Protein AF-A0A9D7ABB3-F1 (afdb_monomer_lite)

Radius of gyration: 16.24 Å; chains: 1; bounding box: 35×27×46 Å

Sequence (81 aa):
RQRTLVRRAGLPDALPNTTFVRLWTAMQHDKKVAQGRVFCVLPERIGKVVIQPLEREACRQWLAQQRRRGNPVRSRSRPRT

pLDDT: mean 85.19, std 14.85, range [45.12, 96.0]

Structure (mmCIF, N/CA/C/O backbone):
data_AF-A0A9D7ABB3-F1
#
_entry.id   AF-A0A9D7ABB3-F1
#
loop_
_atom_site.group_PDB
_atom_site.id
_atom_site.type_symbol
_atom_site.label_atom_id
_atom_site.label_alt_id
_atom_site.label_comp_id
_atom_site.label_asym_id
_atom_site.label_entity_id
_atom_site.label_seq_id
_atom_site.pdbx_PDB_ins_code
_atom_site.Cartn_x
_atom_site.Cartn_y
_atom_site.Cartn_z
_atom_site.occupancy
_atom_site.B_iso_or_equiv
_atom_site.auth_seq_id
_atom_site.auth_comp_id
_atom_site.auth_asym_id
_atom_site.auth_atom_id
_atom_site.pdbx_PDB_model_num
ATOM 1 N N . ARG A 1 1 ? 2.593 -15.376 -10.502 1.00 84.75 1 ARG A N 1
ATOM 2 C CA . ARG A 1 1 ? 1.406 -15.437 -11.394 1.00 84.75 1 ARG A CA 1
ATOM 3 C C . ARG A 1 1 ? 0.890 -14.052 -11.801 1.00 84.75 1 ARG A C 1
ATOM 5 O O . ARG A 1 1 ? 1.008 -13.737 -12.973 1.00 84.75 1 ARG A O 1
ATOM 12 N N . GLN A 1 2 ? 0.380 -13.210 -10.886 1.00 88.50 2 GLN A N 1
ATOM 13 C CA . GLN A 1 2 ? -0.178 -11.881 -11.233 1.00 88.50 2 GLN A CA 1
ATOM 14 C C . GLN A 1 2 ? 0.815 -10.982 -11.994 1.00 88.50 2 GLN A C 1
ATOM 16 O O . GLN A 1 2 ? 0.490 -10.501 -13.070 1.00 88.50 2 GLN A O 1
ATOM 21 N N . ARG A 1 3 ? 2.061 -10.853 -11.511 1.00 89.50 3 ARG A N 1
ATOM 22 C CA . ARG A 1 3 ? 3.121 -10.078 -12.195 1.00 89.50 3 ARG A CA 1
ATOM 23 C C . ARG A 1 3 ? 3.361 -10.529 -13.639 1.00 89.50 3 ARG A C 1
ATOM 25 O O . ARG A 1 3 ? 3.517 -9.707 -14.529 1.00 89.50 3 ARG A O 1
ATOM 32 N N . THR A 1 4 ? 3.350 -11.840 -13.882 1.00 91.69 4 THR A N 1
ATOM 33 C CA . THR A 1 4 ? 3.504 -12.415 -15.225 1.00 91.69 4 THR A CA 1
ATOM 34 C C . THR A 1 4 ? 2.361 -12.001 -16.149 1.00 91.69 4 THR A C 1
ATOM 36 O O . THR A 1 4 ? 2.615 -11.684 -17.303 1.00 91.69 4 THR A O 1
ATOM 39 N N . LEU A 1 5 ? 1.121 -11.978 -15.648 1.00 92.19 5 LEU A N 1
ATOM 40 C CA . LEU A 1 5 ? -0.040 -11.532 -16.423 1.00 92.19 5 LEU A CA 1
ATOM 41 C C . LEU A 1 5 ? 0.048 -10.037 -16.749 1.00 92.19 5 LEU A C 1
ATOM 43 O O . LEU A 1 5 ? -0.115 -9.670 -17.906 1.00 92.19 5 LEU A O 1
ATOM 47 N N . VAL A 1 6 ? 0.397 -9.203 -15.762 1.00 93.00 6 VAL A N 1
ATOM 48 C CA . VAL A 1 6 ? 0.601 -7.753 -15.947 1.00 93.00 6 VAL A CA 1
ATOM 49 C C . VAL A 1 6 ? 1.661 -7.487 -17.023 1.00 93.00 6 VAL A C 1
ATOM 51 O O . VAL A 1 6 ? 1.404 -6.746 -17.967 1.00 93.00 6 VAL A O 1
ATOM 54 N N . ARG A 1 7 ? 2.811 -8.176 -16.961 1.00 94.25 7 ARG A N 1
ATOM 55 C CA . ARG A 1 7 ? 3.871 -8.048 -17.975 1.00 94.25 7 ARG A CA 1
ATOM 56 C C . ARG A 1 7 ? 3.436 -8.509 -19.363 1.00 94.25 7 ARG A C 1
ATOM 58 O O . ARG A 1 7 ? 3.773 -7.857 -20.343 1.00 94.25 7 ARG A O 1
ATOM 65 N N . ARG A 1 8 ? 2.707 -9.627 -19.464 1.00 95.44 8 ARG A N 1
ATOM 66 C CA . ARG A 1 8 ? 2.202 -10.139 -20.752 1.00 95.44 8 ARG A CA 1
ATOM 67 C C . ARG A 1 8 ? 1.198 -9.187 -21.401 1.00 95.44 8 ARG A C 1
ATOM 69 O O . ARG A 1 8 ? 1.141 -9.135 -22.619 1.00 95.44 8 ARG A O 1
ATOM 76 N N . ALA A 1 9 ? 0.468 -8.415 -20.600 1.00 95.75 9 ALA A N 1
ATOM 77 C CA . ALA A 1 9 ? -0.397 -7.341 -21.079 1.00 95.75 9 ALA A CA 1
ATOM 78 C C . ALA A 1 9 ? 0.370 -6.056 -21.467 1.00 95.75 9 ALA A C 1
ATOM 80 O O . ALA A 1 9 ? -0.254 -5.052 -21.790 1.00 95.75 9 ALA A O 1
ATOM 81 N N . GLY A 1 10 ? 1.708 -6.052 -21.405 1.00 94.69 10 GLY A N 1
ATOM 82 C CA . GLY A 1 10 ? 2.534 -4.880 -21.710 1.00 94.69 10 GLY A CA 1
ATOM 83 C C . GLY A 1 10 ? 2.544 -3.808 -20.614 1.00 94.69 10 GLY A C 1
ATOM 84 O O . GLY A 1 10 ? 3.029 -2.705 -20.851 1.00 94.69 10 GLY A O 1
ATOM 85 N N . LEU A 1 11 ? 2.030 -4.112 -19.417 1.00 94.44 11 LEU A N 1
ATOM 86 C CA . LEU A 1 11 ? 1.919 -3.159 -18.312 1.00 94.44 11 LEU A CA 1
ATOM 87 C C . LEU A 1 11 ? 3.117 -3.242 -17.347 1.00 94.44 11 LEU A C 1
ATOM 89 O O . LEU A 1 11 ? 3.699 -4.318 -17.161 1.00 94.44 11 LEU A O 1
ATOM 93 N N . PRO A 1 12 ? 3.480 -2.127 -16.683 1.00 90.81 12 PRO A N 1
ATOM 94 C CA . PRO A 1 12 ? 4.522 -2.127 -15.662 1.00 90.81 12 PRO A CA 1
ATOM 95 C C . PRO A 1 12 ? 4.064 -2.864 -14.392 1.00 90.81 12 PRO A C 1
ATOM 97 O O . PRO A 1 12 ? 2.983 -2.613 -13.867 1.00 90.81 12 PRO A O 1
ATOM 100 N N . ASP A 1 13 ? 4.911 -3.751 -13.857 1.00 90.38 13 ASP A N 1
ATOM 101 C CA . ASP A 1 13 ? 4.665 -4.497 -12.607 1.00 90.38 13 ASP A CA 1
ATOM 102 C C . ASP A 1 13 ? 5.608 -4.095 -11.452 1.00 90.38 13 ASP A C 1
ATOM 104 O O . ASP A 1 13 ? 5.676 -4.763 -10.410 1.00 90.38 13 ASP A O 1
ATOM 108 N N . ALA A 1 14 ? 6.376 -3.026 -11.657 1.00 89.31 14 ALA A N 1
ATOM 109 C CA . ALA A 1 14 ? 7.264 -2.429 -10.672 1.00 89.31 14 ALA A CA 1
ATOM 110 C C . ALA A 1 14 ? 6.704 -1.083 -10.206 1.00 89.31 14 ALA A C 1
ATOM 112 O O . ALA A 1 14 ? 6.084 -0.349 -10.975 1.00 89.31 14 ALA A O 1
ATOM 113 N N . LEU A 1 15 ? 6.944 -0.761 -8.937 1.00 87.06 15 LEU A N 1
ATOM 114 C CA . LEU A 1 15 ? 6.602 0.551 -8.403 1.00 87.06 15 LEU A CA 1
ATOM 115 C C . LEU A 1 15 ? 7.535 1.624 -8.983 1.00 87.06 15 LEU A C 1
ATOM 117 O O . LEU A 1 15 ? 8.722 1.349 -9.180 1.00 87.06 15 LEU A O 1
ATOM 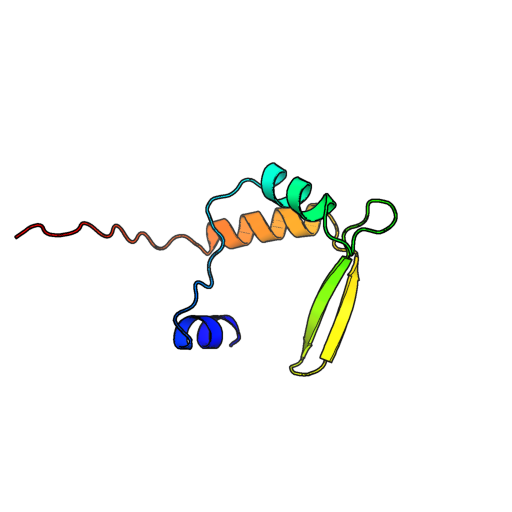121 N N . PRO A 1 16 ? 7.041 2.856 -9.192 1.00 88.25 16 PRO A N 1
ATOM 122 C CA . PRO A 1 16 ? 7.902 3.987 -9.508 1.00 88.25 16 PRO A CA 1
ATOM 123 C C . PRO A 1 16 ? 8.833 4.308 -8.331 1.00 88.25 16 PRO A C 1
ATOM 125 O O . PRO A 1 16 ? 8.568 3.947 -7.179 1.00 88.25 16 PRO A O 1
ATOM 128 N N . ASN A 1 17 ? 9.916 5.039 -8.602 1.00 88.62 17 ASN A N 1
ATOM 129 C CA . ASN A 1 17 ? 10.802 5.516 -7.547 1.00 88.62 17 ASN A CA 1
ATOM 130 C C . ASN A 1 17 ? 10.081 6.574 -6.688 1.00 88.62 17 ASN A C 1
ATOM 132 O O . ASN A 1 17 ? 9.994 7.743 -7.054 1.00 88.62 17 ASN A O 1
ATOM 136 N N . THR A 1 18 ? 9.533 6.150 -5.548 1.00 91.38 18 THR A N 1
ATOM 137 C CA . THR A 1 18 ? 8.829 7.011 -4.588 1.00 91.38 18 THR A CA 1
ATOM 138 C C . THR A 1 18 ? 9.263 6.698 -3.164 1.00 91.38 18 THR A C 1
ATOM 140 O O . THR A 1 18 ? 9.663 5.568 -2.871 1.00 91.38 18 THR A O 1
ATOM 143 N N . THR A 1 19 ? 9.208 7.684 -2.267 1.00 94.12 19 THR A N 1
ATOM 144 C CA . THR A 1 19 ? 9.499 7.501 -0.838 1.00 94.12 19 THR A CA 1
ATOM 145 C C . THR A 1 19 ? 8.281 6.951 -0.101 1.00 94.12 19 THR A C 1
ATOM 147 O O . THR A 1 19 ? 7.143 7.148 -0.526 1.00 94.12 19 THR A O 1
ATOM 150 N N . PHE A 1 20 ? 8.508 6.288 1.038 1.00 95.19 20 PHE A N 1
ATOM 151 C CA . PHE A 1 20 ? 7.408 5.806 1.877 1.00 95.19 20 PHE A CA 1
ATOM 152 C C . PHE A 1 20 ? 6.480 6.943 2.313 1.00 95.19 20 PHE A C 1
ATOM 154 O O . PHE A 1 20 ? 5.270 6.789 2.252 1.00 95.19 20 PHE A O 1
ATOM 161 N N . VAL A 1 21 ? 7.045 8.094 2.692 1.00 95.62 21 VAL A N 1
ATOM 162 C CA . VAL A 1 21 ? 6.271 9.274 3.102 1.00 95.62 21 VAL A CA 1
ATOM 163 C C . VAL A 1 21 ? 5.334 9.724 1.982 1.00 95.62 21 VAL A C 1
ATOM 165 O O . VAL A 1 21 ? 4.139 9.839 2.215 1.00 95.62 21 VAL A O 1
ATOM 168 N N . ARG A 1 22 ? 5.840 9.891 0.750 1.00 94.69 22 ARG A N 1
ATOM 169 C CA . ARG A 1 22 ? 5.005 10.298 -0.394 1.00 94.69 22 ARG A CA 1
ATOM 170 C C . ARG A 1 22 ? 3.912 9.278 -0.700 1.00 94.69 22 ARG A C 1
ATOM 172 O O . ARG A 1 22 ? 2.779 9.674 -0.943 1.00 94.69 22 ARG A O 1
ATOM 179 N N . LEU A 1 23 ? 4.245 7.986 -0.675 1.00 94.12 23 LEU A N 1
ATOM 180 C CA . LEU A 1 23 ? 3.270 6.917 -0.890 1.00 94.12 23 LEU A CA 1
ATOM 181 C C . LEU A 1 23 ? 2.175 6.938 0.186 1.00 94.12 23 LEU A C 1
ATOM 183 O O . LEU A 1 23 ? 0.996 6.961 -0.145 1.00 94.12 23 LEU A O 1
ATOM 187 N N . TRP A 1 24 ? 2.563 6.961 1.461 1.00 94.56 24 TRP A N 1
ATOM 188 C CA . TRP A 1 24 ? 1.633 6.908 2.585 1.00 94.56 24 TRP A CA 1
ATOM 189 C C . TRP A 1 24 ? 0.724 8.136 2.634 1.00 94.56 24 TRP A C 1
ATOM 191 O O . TRP A 1 24 ? -0.485 7.994 2.781 1.00 94.56 24 TRP A O 1
ATOM 201 N N . THR A 1 25 ? 1.280 9.335 2.444 1.00 93.44 25 THR A N 1
ATOM 202 C CA . THR A 1 25 ? 0.487 10.568 2.366 1.00 93.44 25 THR A CA 1
ATOM 203 C C . THR A 1 25 ? -0.517 10.505 1.220 1.00 93.44 25 THR A C 1
ATOM 205 O O . THR A 1 25 ? -1.671 10.852 1.421 1.00 93.44 25 THR A O 1
ATOM 208 N N . ALA A 1 26 ? -0.132 10.003 0.042 1.00 92.38 26 ALA A N 1
ATOM 209 C CA . ALA A 1 26 ? -1.079 9.835 -1.059 1.00 92.38 26 ALA A CA 1
ATOM 210 C C . ALA A 1 26 ? -2.203 8.839 -0.713 1.00 92.38 26 ALA A C 1
ATOM 212 O O . ALA A 1 26 ? -3.366 9.106 -1.001 1.00 92.38 26 ALA A O 1
ATOM 213 N N . MET A 1 27 ? -1.878 7.726 -0.046 1.00 93.12 27 MET A N 1
ATOM 214 C CA . MET A 1 27 ? -2.863 6.726 0.389 1.00 93.12 27 MET A CA 1
ATOM 215 C C . MET A 1 27 ? -3.860 7.271 1.422 1.00 93.12 27 MET A C 1
ATOM 217 O O . MET A 1 27 ? -5.001 6.823 1.440 1.00 93.12 27 MET A O 1
ATOM 221 N N . GLN A 1 28 ? -3.471 8.260 2.236 1.00 91.31 28 GLN A N 1
ATOM 222 C CA . GLN A 1 28 ? -4.363 8.923 3.202 1.00 91.31 28 GLN A CA 1
ATOM 223 C C . GLN A 1 28 ? -5.516 9.696 2.537 1.00 91.31 28 GLN A C 1
ATOM 225 O O . GLN A 1 28 ? -6.489 10.024 3.209 1.00 91.31 28 GLN A O 1
ATOM 230 N N . HIS A 1 29 ? -5.420 9.981 1.237 1.00 89.69 29 HIS A N 1
ATOM 231 C CA . HIS A 1 29 ? -6.476 10.635 0.463 1.00 89.69 29 HIS A CA 1
ATOM 232 C C . HIS A 1 29 ? -7.380 9.643 -0.289 1.00 89.69 29 HIS A C 1
ATOM 234 O O . HIS A 1 29 ? -8.283 10.069 -1.011 1.00 89.69 29 HIS A O 1
ATOM 240 N N . ASP A 1 30 ? -7.151 8.331 -0.161 1.00 91.06 30 ASP A N 1
ATOM 241 C CA . ASP A 1 30 ? -8.024 7.327 -0.769 1.00 91.06 30 ASP A CA 1
ATOM 242 C C . ASP A 1 30 ? -9.415 7.342 -0.113 1.00 91.06 30 ASP A C 1
ATOM 244 O O . ASP A 1 30 ? -9.559 7.526 1.096 1.00 91.06 30 ASP A O 1
ATOM 248 N N . LYS A 1 31 ? -10.467 7.099 -0.904 1.00 85.69 31 LYS A N 1
ATOM 249 C CA . LYS A 1 31 ? -11.853 7.058 -0.401 1.00 85.69 31 LYS A CA 1
ATOM 250 C C . LYS A 1 31 ? -12.091 5.927 0.611 1.00 85.69 31 LYS A C 1
ATOM 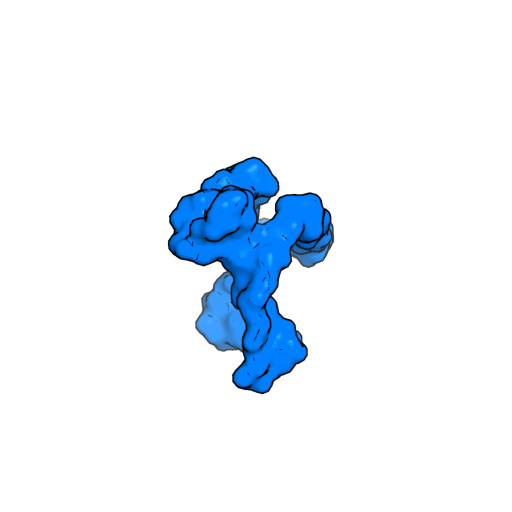252 O O . LYS A 1 31 ? -13.081 5.963 1.331 1.00 85.69 31 LYS A O 1
ATOM 257 N N . LYS A 1 32 ? -11.211 4.919 0.658 1.00 81.50 32 LYS A N 1
ATOM 258 C CA . LYS A 1 32 ? -11.217 3.804 1.619 1.00 81.50 32 LYS A CA 1
ATOM 259 C C . LYS A 1 32 ? -10.399 4.107 2.872 1.00 81.50 32 LYS A C 1
ATOM 261 O O . LYS A 1 32 ? -9.992 3.186 3.576 1.00 81.50 32 LYS A O 1
ATOM 266 N N . VAL A 1 33 ? -10.144 5.377 3.164 1.00 83.38 33 VAL A N 1
ATOM 267 C CA . VAL A 1 33 ? -9.653 5.797 4.473 1.00 83.38 33 VAL A CA 1
ATOM 268 C C . VAL A 1 33 ? -10.846 6.051 5.383 1.00 83.38 33 VAL A C 1
ATOM 270 O O . VAL A 1 33 ? -11.682 6.906 5.104 1.00 83.38 33 VAL A O 1
ATOM 273 N N . ALA A 1 34 ? -10.915 5.320 6.492 1.00 76.56 34 ALA A N 1
ATOM 274 C CA . ALA A 1 34 ? -11.911 5.537 7.535 1.00 76.56 34 ALA A CA 1
ATOM 275 C C . ALA A 1 34 ? -11.198 5.712 8.875 1.00 76.56 34 ALA A C 1
ATOM 277 O O . ALA A 1 34 ? -10.341 4.905 9.235 1.00 76.56 34 ALA A O 1
ATOM 278 N N . GLN A 1 35 ? -11.519 6.793 9.595 1.00 79.88 35 GLN A N 1
ATOM 279 C CA . GLN A 1 35 ? -10.912 7.127 10.895 1.00 79.88 35 GLN A CA 1
ATOM 280 C C . GLN A 1 35 ? -9.367 7.150 10.869 1.00 79.88 35 GLN A C 1
ATOM 282 O O . GLN A 1 35 ? -8.708 6.710 11.808 1.00 79.88 35 GLN A O 1
ATOM 287 N N . GLY A 1 36 ? -8.771 7.618 9.766 1.00 80.56 36 GLY A N 1
ATOM 288 C CA . GLY A 1 36 ? -7.311 7.674 9.604 1.00 80.56 36 GLY A CA 1
ATOM 289 C C . GLY A 1 36 ? -6.632 6.317 9.382 1.00 80.56 36 GLY A C 1
ATOM 290 O O . GLY A 1 36 ? -5.405 6.246 9.381 1.00 80.56 36 GLY A O 1
ATOM 291 N N . ARG A 1 37 ? -7.404 5.242 9.180 1.00 87.62 37 ARG A N 1
ATOM 292 C CA . ARG A 1 37 ? -6.897 3.924 8.787 1.00 87.62 37 ARG A CA 1
ATOM 293 C C . ARG A 1 37 ? -7.094 3.725 7.295 1.00 87.62 37 ARG A C 1
ATOM 295 O O . ARG A 1 37 ? -8.197 3.911 6.784 1.00 87.62 37 ARG A O 1
ATOM 302 N N . VAL A 1 38 ? -6.034 3.314 6.607 1.00 91.50 38 VAL A N 1
ATOM 303 C CA . VAL A 1 38 ? -6.097 2.953 5.189 1.00 91.50 38 VAL A CA 1
ATOM 304 C C . VAL A 1 38 ? -6.640 1.534 5.070 1.00 91.50 38 VAL A C 1
ATOM 306 O O . VAL A 1 38 ? -6.070 0.619 5.657 1.00 91.50 38 VAL A O 1
ATOM 309 N N . PHE A 1 39 ? -7.701 1.322 4.293 1.00 92.75 39 PHE A N 1
ATOM 310 C CA . PHE A 1 39 ? -8.193 -0.020 3.980 1.00 92.75 39 PHE A CA 1
ATOM 311 C C . PHE A 1 39 ? -7.751 -0.457 2.587 1.00 92.75 39 PHE A C 1
ATOM 313 O O . PHE A 1 39 ? -7.754 0.316 1.631 1.00 92.75 39 PHE A O 1
ATOM 320 N N . CYS A 1 40 ? -7.384 -1.729 2.464 1.00 92.81 40 CYS A N 1
ATOM 321 C CA . CYS A 1 40 ? -6.911 -2.324 1.222 1.00 92.81 40 CYS A CA 1
ATOM 322 C C . CYS A 1 40 ? -7.756 -3.533 0.832 1.00 92.81 40 CYS A C 1
ATOM 324 O O . CYS A 1 40 ? -8.267 -4.261 1.680 1.00 92.81 40 CYS A O 1
ATOM 326 N N . VAL A 1 41 ? -7.877 -3.751 -0.478 1.00 92.62 41 VAL A N 1
ATOM 327 C CA . VAL A 1 41 ? -8.460 -4.974 -1.038 1.00 92.62 41 VAL A CA 1
ATOM 328 C C . VAL A 1 41 ? -7.334 -5.986 -1.183 1.00 92.62 41 VAL A C 1
ATOM 330 O O . VAL A 1 41 ? -6.417 -5.781 -1.979 1.00 92.62 41 VAL A O 1
ATOM 333 N N . LEU A 1 42 ? -7.392 -7.064 -0.410 1.00 92.31 42 LEU A N 1
ATOM 334 C CA . LEU A 1 42 ? -6.375 -8.106 -0.399 1.00 92.31 42 LEU A CA 1
ATOM 335 C C . LEU A 1 42 ? -6.933 -9.374 -1.059 1.00 92.31 42 LEU A C 1
ATOM 337 O O . LEU A 1 42 ? -8.021 -9.829 -0.695 1.00 92.31 42 LEU A O 1
ATOM 341 N N . PRO A 1 43 ? -6.231 -9.952 -2.049 1.00 92.31 43 PRO A N 1
ATOM 342 C CA . PRO A 1 43 ? -6.655 -11.202 -2.658 1.00 92.31 43 PRO A CA 1
ATOM 343 C C . PRO A 1 43 ? -6.342 -12.377 -1.730 1.00 92.31 43 PRO A C 1
ATOM 345 O O . PRO A 1 43 ? -5.185 -12.600 -1.383 1.00 92.31 43 PRO A O 1
ATOM 348 N N . GLU A 1 44 ? -7.352 -13.177 -1.401 1.00 93.75 44 GLU A N 1
ATOM 349 C CA . GLU A 1 44 ? -7.139 -14.481 -0.757 1.00 93.75 44 GLU A CA 1
ATOM 350 C C . GLU A 1 44 ? -6.869 -15.558 -1.814 1.00 93.75 44 GLU A C 1
ATOM 352 O O . GLU A 1 44 ? -5.980 -16.395 -1.679 1.00 93.75 44 GLU A O 1
ATOM 357 N N . ARG A 1 45 ? -7.640 -15.516 -2.907 1.00 90.94 45 ARG A N 1
ATOM 358 C CA . ARG A 1 45 ? -7.500 -16.369 -4.094 1.00 90.94 45 ARG A CA 1
ATOM 359 C C . ARG A 1 45 ? -8.138 -15.684 -5.301 1.00 90.94 45 ARG A C 1
ATOM 361 O O . ARG A 1 45 ? -8.799 -14.657 -5.174 1.00 90.94 45 ARG A O 1
ATOM 368 N N . ILE A 1 46 ? -7.955 -16.239 -6.495 1.00 87.38 46 ILE A N 1
ATOM 369 C CA . ILE A 1 46 ? -8.611 -15.699 -7.696 1.00 87.38 46 ILE A CA 1
ATOM 370 C C . ILE A 1 46 ? -10.133 -15.750 -7.503 1.00 87.38 46 ILE A C 1
ATOM 372 O O . ILE A 1 46 ? -10.669 -16.783 -7.114 1.00 87.38 46 ILE A O 1
ATOM 376 N N . GLY A 1 47 ? -10.804 -14.620 -7.738 1.00 91.94 47 GLY A N 1
ATOM 377 C CA . GLY A 1 47 ? -12.250 -14.474 -7.545 1.00 91.94 47 GLY A CA 1
ATOM 378 C C . GLY A 1 47 ? -12.700 -14.255 -6.095 1.00 91.94 47 GLY A C 1
ATOM 379 O O . GLY A 1 47 ? -13.895 -14.100 -5.873 1.00 91.94 47 GLY A O 1
ATOM 380 N N . LYS A 1 48 ? -11.787 -14.213 -5.108 1.00 95.19 48 LYS A N 1
ATOM 381 C CA . LYS A 1 48 ? -12.122 -13.952 -3.696 1.00 95.19 48 LYS A CA 1
ATOM 382 C C . LYS A 1 48 ? -11.183 -12.917 -3.077 1.00 95.19 48 LYS A C 1
ATOM 384 O O . LYS A 1 48 ? -9.962 -13.090 -3.075 1.00 95.19 48 LYS A O 1
ATOM 389 N N . VAL A 1 49 ? -11.765 -11.861 -2.521 1.00 95.56 49 VAL A N 1
ATOM 390 C CA . VAL A 1 49 ? -11.038 -10.748 -1.902 1.00 95.56 49 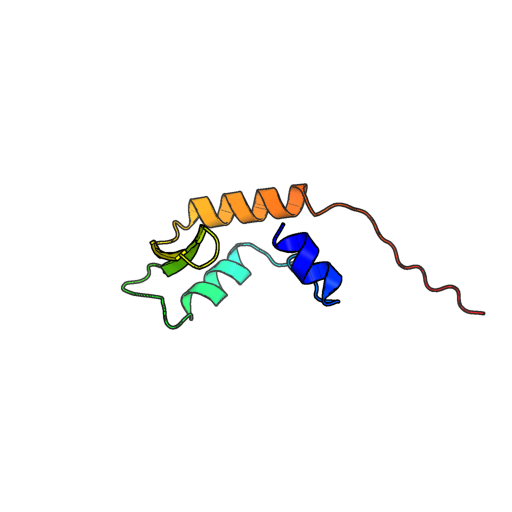VAL A CA 1
ATOM 391 C C . VAL A 1 49 ? -11.614 -10.422 -0.532 1.00 95.56 49 VAL A C 1
ATOM 393 O O . VAL A 1 49 ? -12.792 -10.662 -0.279 1.00 95.56 49 VAL A O 1
ATOM 396 N N . VAL A 1 50 ? -10.783 -9.830 0.318 1.00 95.56 50 VAL A N 1
ATOM 397 C CA . VAL A 1 50 ? -11.183 -9.265 1.609 1.00 95.56 50 VAL A CA 1
ATOM 398 C C . VAL A 1 50 ? -10.787 -7.796 1.675 1.00 95.56 50 VAL A C 1
ATOM 400 O O . VAL A 1 50 ? -9.812 -7.378 1.048 1.00 95.56 50 VAL A O 1
ATOM 403 N N . ILE A 1 51 ? -11.551 -7.005 2.426 1.00 94.44 51 ILE A N 1
ATOM 404 C CA . ILE A 1 51 ? -11.207 -5.617 2.743 1.00 94.44 51 ILE A CA 1
ATOM 405 C C . ILE A 1 51 ? -10.668 -5.609 4.166 1.00 94.44 51 ILE A C 1
ATOM 407 O O . ILE A 1 51 ? -11.374 -6.001 5.092 1.00 94.44 51 ILE A O 1
ATOM 411 N N . GLN A 1 52 ? -9.416 -5.195 4.334 1.00 94.44 52 GLN A N 1
ATOM 412 C CA . GLN A 1 52 ? -8.749 -5.195 5.634 1.00 94.44 52 GLN A CA 1
ATOM 413 C C . GLN A 1 52 ? -7.986 -3.889 5.865 1.00 94.44 52 GLN A C 1
ATOM 415 O O . GLN A 1 52 ? -7.527 -3.273 4.894 1.00 94.44 52 GLN A O 1
ATOM 420 N N . PRO A 1 53 ? -7.847 -3.452 7.130 1.00 93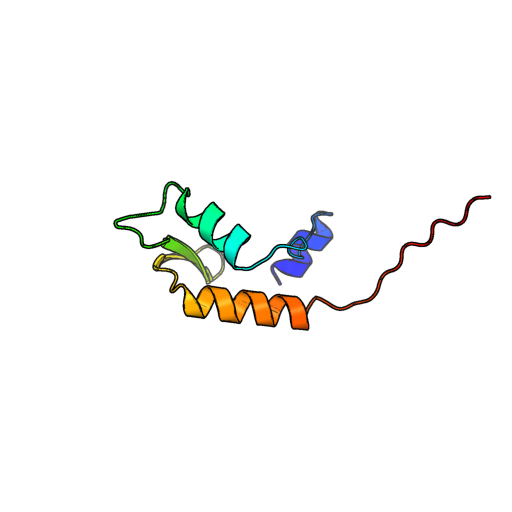.69 53 PRO A N 1
ATOM 421 C CA . PRO A 1 53 ? -6.982 -2.333 7.464 1.00 93.69 53 PRO A CA 1
ATOM 422 C C . PRO A 1 53 ? -5.530 -2.678 7.114 1.00 93.69 53 PRO A C 1
ATOM 424 O O . PRO A 1 53 ? -5.050 -3.782 7.374 1.00 93.69 53 PRO A O 1
ATOM 427 N N . LEU A 1 54 ? -4.837 -1.727 6.497 1.00 94.38 54 LEU A N 1
ATOM 428 C CA . LEU A 1 54 ? -3.424 -1.824 6.182 1.00 94.38 54 LEU A CA 1
ATOM 429 C C . LEU A 1 54 ? -2.619 -1.085 7.245 1.00 94.38 54 LEU A C 1
ATOM 431 O O . LEU A 1 54 ? -2.620 0.145 7.311 1.00 94.38 54 LEU A O 1
ATOM 435 N N . GLU A 1 55 ? -1.870 -1.851 8.028 1.00 94.50 55 GLU A N 1
ATOM 436 C CA . GLU A 1 55 ? -0.976 -1.293 9.032 1.00 94.50 55 GLU A CA 1
ATOM 437 C C . GLU A 1 55 ? 0.182 -0.524 8.390 1.00 94.50 55 GLU A C 1
ATOM 439 O O . GLU A 1 55 ? 0.862 -1.000 7.470 1.00 94.50 55 GLU A O 1
ATOM 444 N N . ARG A 1 56 ? 0.445 0.675 8.918 1.00 93.81 56 ARG A N 1
ATOM 445 C CA . ARG A 1 56 ? 1.456 1.595 8.382 1.00 93.81 56 ARG A CA 1
ATOM 446 C C . ARG A 1 56 ? 2.843 0.964 8.314 1.00 93.81 56 ARG A C 1
ATOM 448 O O . ARG A 1 56 ? 3.539 1.100 7.307 1.00 93.81 56 ARG A O 1
ATOM 455 N N . GLU A 1 57 ? 3.238 0.262 9.370 1.00 95.06 57 GLU A N 1
ATOM 456 C CA . GLU A 1 57 ? 4.561 -0.359 9.450 1.00 95.06 57 GLU A CA 1
ATOM 457 C C . GLU A 1 57 ? 4.676 -1.574 8.518 1.00 95.06 57 GLU A C 1
ATOM 459 O O . GLU A 1 57 ? 5.685 -1.726 7.830 1.00 95.06 57 GLU A O 1
ATOM 464 N N . ALA A 1 58 ? 3.611 -2.370 8.376 1.00 94.12 58 ALA A N 1
ATOM 465 C CA . ALA A 1 58 ? 3.571 -3.461 7.402 1.00 94.12 58 ALA A CA 1
ATOM 466 C C . ALA A 1 58 ? 3.728 -2.931 5.964 1.00 94.12 58 ALA A C 1
ATOM 468 O O . ALA A 1 58 ? 4.515 -3.465 5.176 1.00 94.12 58 ALA A O 1
ATOM 469 N N . CYS A 1 59 ? 3.058 -1.820 5.634 1.00 94.62 59 CYS A N 1
ATOM 470 C CA . CYS A 1 59 ? 3.216 -1.149 4.344 1.00 94.62 59 CYS A CA 1
ATOM 471 C C . CYS A 1 59 ? 4.653 -0.640 4.125 1.00 94.62 59 CYS A C 1
ATOM 473 O O . CYS A 1 59 ? 5.204 -0.766 3.024 1.00 94.62 59 CYS A O 1
ATOM 475 N N . ARG A 1 60 ? 5.282 -0.077 5.164 1.00 95.75 60 ARG A N 1
ATOM 476 C CA . ARG A 1 60 ? 6.670 0.407 5.115 1.00 95.75 60 ARG A CA 1
ATOM 477 C C . ARG A 1 60 ? 7.650 -0.725 4.824 1.00 95.75 60 ARG A C 1
ATOM 479 O O . ARG A 1 60 ? 8.493 -0.598 3.932 1.00 95.75 60 ARG A O 1
ATOM 486 N N . GLN A 1 61 ? 7.517 -1.834 5.546 1.00 96.00 61 GLN A N 1
ATOM 487 C CA . GLN A 1 61 ? 8.348 -3.021 5.371 1.00 96.00 61 GLN A CA 1
ATOM 488 C C . GLN A 1 61 ? 8.167 -3.623 3.979 1.00 96.00 61 GLN A C 1
ATOM 490 O O . GLN A 1 61 ? 9.153 -3.930 3.305 1.00 96.00 61 GLN A O 1
ATOM 495 N N . TRP A 1 62 ? 6.923 -3.722 3.504 1.00 94.25 62 TRP A N 1
ATOM 496 C CA . TRP A 1 62 ? 6.632 -4.187 2.153 1.00 94.25 62 TRP A CA 1
ATOM 497 C C . TRP A 1 62 ? 7.322 -3.324 1.091 1.00 94.25 62 TRP A C 1
ATOM 499 O O . TRP A 1 62 ? 7.995 -3.868 0.214 1.00 94.25 62 TRP A O 1
ATOM 509 N N . LEU A 1 63 ? 7.243 -1.991 1.184 1.00 93.94 63 LEU A N 1
ATOM 510 C CA . LEU A 1 63 ? 7.893 -1.098 0.218 1.00 93.94 63 LEU A CA 1
ATOM 511 C C . LEU A 1 63 ? 9.422 -1.268 0.223 1.00 93.94 63 LEU A C 1
ATOM 513 O O . LEU A 1 63 ? 10.048 -1.306 -0.840 1.00 93.94 63 LEU A O 1
ATOM 517 N N . ALA A 1 64 ? 10.030 -1.420 1.403 1.00 92.69 64 ALA A N 1
ATOM 518 C CA . ALA A 1 64 ? 11.460 -1.696 1.530 1.00 92.69 64 ALA A CA 1
ATOM 519 C C . ALA A 1 64 ? 11.848 -3.035 0.872 1.00 92.69 64 ALA A C 1
ATOM 521 O O . ALA A 1 64 ? 12.853 -3.109 0.161 1.00 92.69 64 ALA A O 1
ATOM 522 N N . GLN A 1 65 ? 11.028 -4.079 1.031 1.00 91.31 65 GLN A N 1
ATOM 523 C CA . GLN A 1 65 ? 11.235 -5.367 0.364 1.00 91.31 65 GLN A CA 1
ATOM 524 C C . GLN A 1 65 ? 11.083 -5.261 -1.160 1.00 91.31 65 GLN A C 1
ATOM 526 O O . GLN A 1 65 ? 11.891 -5.839 -1.888 1.00 91.31 65 GLN A O 1
ATOM 531 N N . GLN A 1 66 ? 10.096 -4.509 -1.665 1.00 88.69 66 GLN A N 1
ATOM 532 C CA . GLN A 1 66 ? 9.937 -4.305 -3.111 1.00 88.69 66 GLN A CA 1
ATOM 533 C C . GLN A 1 66 ? 11.137 -3.576 -3.718 1.00 88.69 66 GLN A C 1
ATOM 535 O O . GLN A 1 66 ? 11.559 -3.932 -4.813 1.00 88.69 66 GLN A O 1
ATOM 540 N N . ARG A 1 67 ? 11.735 -2.619 -2.998 1.00 83.88 67 ARG A N 1
ATOM 541 C CA . ARG A 1 67 ? 12.968 -1.943 -3.434 1.00 83.88 67 ARG A CA 1
ATOM 542 C C . ARG A 1 67 ? 14.160 -2.896 -3.520 1.00 83.88 67 ARG A C 1
ATOM 544 O O . ARG A 1 67 ? 14.899 -2.839 -4.493 1.00 83.88 67 ARG A O 1
ATOM 551 N N . ARG A 1 68 ? 14.306 -3.817 -2.560 1.00 80.50 68 ARG A N 1
ATOM 552 C CA . ARG A 1 68 ? 15.346 -4.866 -2.605 1.00 80.50 68 ARG A CA 1
ATOM 553 C C . ARG A 1 68 ? 15.141 -5.836 -3.771 1.00 80.50 68 ARG A C 1
ATOM 555 O O . ARG A 1 68 ? 16.103 -6.251 -4.400 1.00 80.50 68 ARG A O 1
ATOM 562 N N . ARG A 1 69 ? 13.885 -6.177 -4.077 1.00 73.69 69 ARG A N 1
ATOM 563 C CA . ARG A 1 69 ? 13.511 -7.060 -5.199 1.00 73.69 69 ARG A CA 1
ATOM 564 C C . ARG A 1 69 ? 13.565 -6.367 -6.565 1.00 73.69 69 ARG A C 1
ATOM 566 O O . ARG A 1 69 ? 13.657 -7.042 -7.583 1.00 73.69 69 ARG A O 1
ATOM 573 N N . GLY A 1 70 ? 13.457 -5.041 -6.585 1.00 61.78 70 GLY A N 1
ATOM 574 C CA . GLY A 1 70 ? 13.364 -4.202 -7.777 1.00 61.78 70 GLY A CA 1
ATOM 575 C C . GLY A 1 70 ? 14.700 -3.758 -8.368 1.00 61.78 70 GLY A C 1
ATOM 576 O O . GLY A 1 70 ? 14.678 -2.889 -9.231 1.00 61.78 70 GLY A O 1
ATOM 577 N N . ASN A 1 71 ? 15.835 -4.330 -7.948 1.00 51.50 71 ASN A N 1
ATOM 578 C CA . ASN A 1 71 ? 17.116 -4.078 -8.604 1.00 51.50 71 ASN A CA 1
ATOM 579 C C . ASN A 1 71 ? 17.431 -5.153 -9.662 1.00 51.50 71 ASN A C 1
ATOM 581 O O . ASN A 1 71 ? 18.130 -6.123 -9.376 1.00 51.50 71 ASN A O 1
ATOM 585 N N . PRO A 1 72 ? 16.966 -4.966 -10.905 1.00 46.47 72 PRO A N 1
ATOM 586 C CA . PRO A 1 72 ? 17.782 -5.247 -12.061 1.00 46.47 72 PRO A CA 1
ATOM 587 C C . PRO A 1 72 ? 18.121 -3.910 -12.716 1.00 46.47 72 PRO A C 1
ATOM 589 O O . PRO A 1 72 ? 17.259 -3.210 -13.250 1.00 46.47 72 PRO A O 1
ATOM 592 N N . VAL A 1 73 ? 19.406 -3.572 -12.690 1.00 50.88 73 VAL A N 1
ATOM 593 C CA . VAL A 1 73 ? 20.003 -2.598 -13.599 1.00 50.88 73 VAL A CA 1
ATOM 594 C C . VAL A 1 73 ? 19.487 -2.878 -15.012 1.00 50.88 73 VAL A C 1
ATOM 596 O O . VAL A 1 73 ? 19.788 -3.913 -15.599 1.00 50.88 73 VAL A O 1
ATOM 599 N N . ARG A 1 74 ? 18.720 -1.950 -15.582 1.00 45.75 74 ARG A N 1
ATOM 600 C CA . ARG A 1 74 ? 18.617 -1.796 -17.034 1.00 45.75 74 ARG A CA 1
ATOM 601 C C . ARG A 1 74 ? 18.692 -0.319 -17.371 1.00 45.75 74 ARG A C 1
ATOM 603 O O . ARG A 1 74 ? 17.697 0.348 -17.639 1.00 45.75 74 ARG A O 1
ATOM 610 N N . SER A 1 75 ? 19.937 0.152 -17.369 1.00 48.38 75 SER A N 1
ATOM 611 C CA . SER A 1 75 ? 20.416 1.085 -18.382 1.00 48.38 75 SER A CA 1
ATOM 612 C C . SER A 1 75 ? 19.791 0.702 -19.729 1.00 48.38 75 SER A C 1
ATOM 614 O O . SER A 1 75 ? 20.042 -0.377 -20.264 1.00 48.38 75 SER A O 1
ATOM 616 N N . ARG A 1 76 ? 18.915 1.560 -20.246 1.00 45.31 76 ARG A N 1
ATOM 617 C CA . ARG A 1 76 ? 18.656 1.638 -21.680 1.00 45.31 76 ARG A CA 1
ATOM 618 C C . ARG A 1 76 ? 19.475 2.814 -22.189 1.00 45.31 76 ARG A C 1
ATOM 620 O O . AR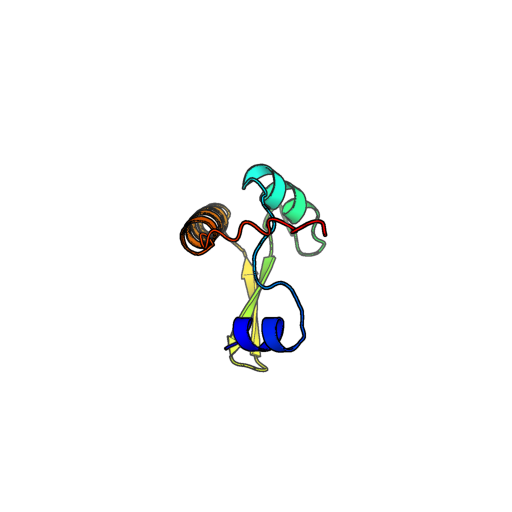G A 1 76 ? 18.947 3.903 -22.394 1.00 45.31 76 ARG A O 1
ATOM 627 N N . SER A 1 77 ? 20.773 2.593 -22.365 1.00 48.78 77 SER A N 1
ATOM 628 C CA . SER A 1 77 ? 21.556 3.355 -23.329 1.00 48.78 77 SER A CA 1
ATOM 629 C C . SER A 1 77 ? 20.891 3.178 -24.697 1.00 48.78 77 SER A C 1
ATOM 631 O O . SER A 1 77 ? 20.814 2.078 -25.239 1.00 48.78 77 SER A O 1
ATOM 633 N N . ARG A 1 78 ? 20.324 4.264 -25.228 1.00 45.12 78 ARG A N 1
ATOM 634 C CA . ARG A 1 78 ? 19.958 4.351 -26.643 1.00 45.12 78 ARG A CA 1
ATOM 635 C C . ARG A 1 78 ? 21.262 4.397 -27.450 1.00 45.12 78 ARG A C 1
ATOM 637 O O . ARG A 1 78 ? 22.051 5.302 -27.182 1.00 45.12 78 ARG A O 1
ATOM 644 N N . PRO A 1 79 ? 21.493 3.520 -28.439 1.00 53.78 79 PRO A N 1
ATOM 645 C CA . PRO A 1 79 ? 22.447 3.835 -29.487 1.00 53.78 79 PRO A CA 1
ATOM 646 C C . PRO A 1 79 ? 21.796 4.886 -30.397 1.00 53.78 79 PRO A C 1
ATOM 648 O O . PRO A 1 79 ? 20.700 4.664 -30.913 1.00 53.78 79 PRO A O 1
ATOM 651 N N . ARG A 1 80 ? 22.424 6.058 -30.540 1.00 57.28 80 ARG A N 1
ATOM 652 C CA . ARG A 1 80 ? 22.172 6.925 -31.696 1.00 57.28 80 ARG A CA 1
ATOM 653 C C . ARG A 1 80 ? 23.091 6.436 -32.813 1.00 57.28 80 ARG A C 1
ATOM 655 O O . ARG A 1 80 ? 24.305 6.535 -32.672 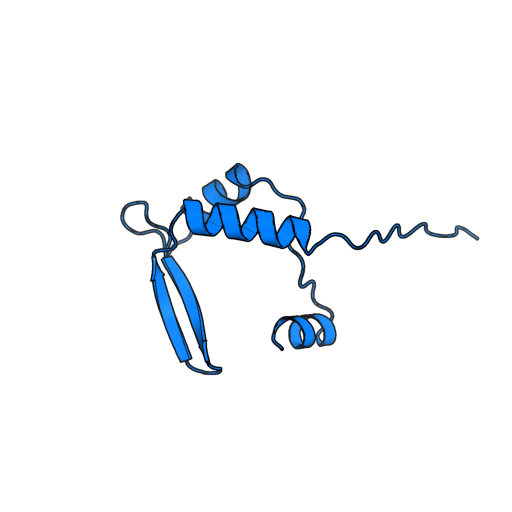1.00 57.28 80 ARG A O 1
ATOM 662 N N . THR A 1 81 ? 22.482 5.845 -33.836 1.00 66.31 81 THR A N 1
ATOM 663 C CA . THR A 1 81 ? 22.950 5.903 -35.228 1.00 66.31 81 THR A CA 1
ATOM 664 C C . THR A 1 81 ? 22.956 7.339 -35.720 1.00 66.31 81 THR A C 1
ATOM 666 O O . THR A 1 81 ? 22.038 8.082 -35.289 1.00 66.31 81 THR A O 1
#

Secondary structure (DSSP, 8-state):
-HHHHHHHTT---S--S--HHHHHHHHTTSTTEETTEEEEEEEEETTEEEEEE--HHHHHHHHHHHHHHT-----------

Foldseek 3Di:
DVLVVCVVVVHDPADDPDDLVVVLVVQQPDPCQDPSWRWDWADPDVPDTDIDTDDSVNSNVVVVVSVVVPDDDDDPPDDDD